Protein AF-A0A6N3ULX7-F1 (afdb_monomer_lite)

Foldseek 3Di:
DVLVVLLVLLVLLQVLLVVLLCLVPVPDPVPRDPVSNVVSLVSNLVSLLCCLVPPLVVLLPDCDSNVVSNLVSVLSCVVRVVVSPNCVSRPSVNVSSVVVCPDPVNVVPRDD

Sequence (112 aa):
WRRLTLASTADGIMDAAVLIRYERGLRPAQKQWQAWMTAQSDKVLRALASLEQNAMAELASHFDIAAISLACALAYLDLRLPDLDWRTPNPQLTAWYAEVGQRPSMLATRPV

Secondary structure (DSSP, 8-state):
-HHHHHHHHHHHHHHHHHHHHHHHHHS-GGG--HHHHHHHHHHHHHHHHHHHHHTHHHHHH--SHHHHHHHHHHHHHHHH-TTS--STT-HHHHHHHHHHTTSHHHHHT---

Structure (mmCIF, N/CA/C/O backbone):
data_AF-A0A6N3ULX7-F1
#
_entry.id   AF-A0A6N3ULX7-F1
#
loop_
_atom_site.group_PDB
_atom_site.id
_atom_site.type_symbol
_atom_site.label_atom_id
_atom_site.label_alt_id
_atom_site.label_comp_id
_atom_site.label_asym_id
_atom_site.label_entity_id
_atom_site.label_seq_id
_atom_site.pdbx_PDB_ins_code
_atom_site.Cartn_x
_atom_site.Cartn_y
_atom_site.Cartn_z
_atom_site.occupancy
_atom_site.B_iso_or_equiv
_atom_site.auth_seq_id
_atom_site.auth_comp_id
_atom_site.auth_asym_id
_atom_site.auth_atom_id
_atom_site.pdbx_PDB_model_num
ATOM 1 N N . TRP A 1 1 ? 19.153 -6.784 -1.889 1.00 85.31 1 TRP A N 1
ATOM 2 C CA . TRP A 1 1 ? 18.635 -6.002 -0.745 1.00 85.31 1 TRP A CA 1
ATOM 3 C C . TRP A 1 1 ? 17.569 -4.991 -1.145 1.00 85.31 1 TRP A C 1
ATOM 5 O O . TRP A 1 1 ? 16.470 -5.103 -0.629 1.00 85.31 1 TRP A O 1
ATOM 15 N N . ARG A 1 2 ? 17.819 -4.084 -2.103 1.00 93.31 2 ARG A N 1
ATOM 16 C CA . ARG A 1 2 ? 16.870 -3.017 -2.483 1.00 93.31 2 ARG A CA 1
ATOM 17 C C . ARG A 1 2 ? 15.430 -3.477 -2.775 1.00 93.31 2 ARG A C 1
ATOM 19 O O . ARG A 1 2 ? 14.502 -2.913 -2.211 1.00 93.31 2 ARG A O 1
ATOM 26 N N . ARG A 1 3 ? 15.237 -4.540 -3.568 1.00 95.06 3 ARG A N 1
ATOM 27 C CA . ARG A 1 3 ? 13.902 -5.125 -3.827 1.00 95.06 3 ARG A CA 1
ATOM 28 C C . ARG A 1 3 ? 13.170 -5.544 -2.551 1.00 95.06 3 ARG A C 1
ATOM 30 O O . ARG A 1 3 ? 11.996 -5.243 -2.394 1.00 95.06 3 ARG A O 1
ATOM 37 N N . LEU A 1 4 ? 13.876 -6.192 -1.627 1.00 96.50 4 LEU A N 1
ATOM 38 C CA . LEU A 1 4 ? 13.309 -6.618 -0.345 1.00 96.50 4 LEU A CA 1
ATOM 39 C C . LEU A 1 4 ? 12.989 -5.421 0.557 1.00 96.50 4 LEU A C 1
ATOM 41 O O . LEU A 1 4 ? 12.009 -5.464 1.286 1.00 96.50 4 LEU A O 1
ATOM 45 N N . THR A 1 5 ? 13.763 -4.335 0.474 1.00 96.81 5 THR A N 1
ATOM 46 C CA . THR A 1 5 ? 13.436 -3.079 1.164 1.00 96.81 5 THR A CA 1
ATOM 47 C C . THR A 1 5 ? 12.118 -2.496 0.656 1.00 96.81 5 THR A C 1
ATOM 49 O O . THR A 1 5 ? 11.273 -2.133 1.463 1.00 96.81 5 THR A O 1
ATOM 52 N N . LEU A 1 6 ? 11.912 -2.446 -0.664 1.00 97.44 6 LEU A N 1
ATOM 53 C CA . LEU A 1 6 ? 10.658 -1.957 -1.248 1.00 97.44 6 LEU A CA 1
ATOM 54 C C . LEU A 1 6 ? 9.467 -2.856 -0.889 1.00 97.44 6 LEU A C 1
ATOM 56 O O . LEU A 1 6 ? 8.409 -2.344 -0.530 1.00 97.44 6 LEU A O 1
ATOM 60 N N . ALA A 1 7 ? 9.656 -4.178 -0.929 1.00 97.81 7 ALA A N 1
ATOM 61 C CA . ALA A 1 7 ? 8.640 -5.132 -0.489 1.00 97.81 7 ALA A CA 1
ATOM 62 C C . ALA A 1 7 ? 8.282 -4.928 0.996 1.00 97.81 7 ALA A C 1
ATOM 64 O O . ALA A 1 7 ? 7.110 -4.821 1.331 1.00 97.81 7 ALA A O 1
ATOM 65 N N . SER A 1 8 ? 9.280 -4.749 1.867 1.00 98.06 8 SER A N 1
ATOM 66 C CA . SER A 1 8 ? 9.061 -4.471 3.292 1.00 98.06 8 SER A CA 1
ATOM 67 C C . SER A 1 8 ? 8.339 -3.139 3.537 1.00 98.06 8 SER A C 1
ATOM 69 O O . SER A 1 8 ? 7.520 -3.050 4.450 1.00 98.06 8 SER A O 1
ATOM 71 N N . THR A 1 9 ? 8.578 -2.111 2.714 1.00 98.25 9 THR A N 1
ATOM 72 C CA . THR A 1 9 ? 7.795 -0.864 2.764 1.00 98.25 9 THR A CA 1
ATOM 73 C C . THR A 1 9 ? 6.324 -1.112 2.421 1.00 98.25 9 THR A C 1
ATOM 75 O O . THR A 1 9 ? 5.446 -0.570 3.092 1.00 98.25 9 THR A O 1
ATOM 78 N N . ALA A 1 10 ? 6.042 -1.934 1.405 1.00 98.38 10 ALA A N 1
ATOM 79 C CA . ALA A 1 10 ? 4.676 -2.310 1.044 1.00 98.38 10 ALA A CA 1
ATOM 80 C C . ALA A 1 10 ? 3.980 -3.121 2.153 1.00 98.38 10 ALA A C 1
ATOM 82 O O . ALA A 1 10 ? 2.818 -2.852 2.458 1.00 98.38 10 ALA A O 1
ATOM 83 N N . ASP A 1 11 ? 4.697 -4.030 2.815 1.00 98.19 11 ASP A N 1
ATOM 84 C CA . ASP A 1 11 ? 4.174 -4.759 3.977 1.00 98.19 11 ASP A CA 1
ATOM 85 C C . ASP A 1 11 ? 3.839 -3.799 5.130 1.00 98.19 11 ASP A C 1
ATOM 87 O O . ASP A 1 11 ? 2.755 -3.865 5.701 1.00 98.19 11 ASP A O 1
ATOM 91 N N . GLY A 1 12 ? 4.702 -2.815 5.407 1.00 98.50 12 GLY A N 1
ATOM 92 C CA . GLY A 1 12 ? 4.427 -1.787 6.417 1.00 98.50 12 GLY A CA 1
ATOM 93 C C . GLY A 1 12 ? 3.197 -0.921 6.102 1.00 98.50 12 GLY A C 1
ATOM 94 O O . GLY A 1 12 ? 2.479 -0.509 7.017 1.00 98.50 12 GLY A O 1
ATOM 95 N N . ILE A 1 13 ? 2.918 -0.668 4.816 1.00 98.62 13 ILE A N 1
ATOM 96 C CA . ILE A 1 13 ? 1.671 -0.024 4.370 1.00 98.62 13 ILE A CA 1
ATOM 97 C C . ILE A 1 13 ? 0.469 -0.927 4.675 1.00 98.62 13 ILE A C 1
ATOM 99 O O . ILE A 1 13 ? -0.522 -0.452 5.237 1.00 98.62 13 ILE A O 1
ATOM 103 N N . MET A 1 14 ? 0.560 -2.217 4.340 1.00 98.06 14 MET A N 1
ATOM 104 C CA . MET A 1 14 ? -0.497 -3.200 4.590 1.00 98.06 14 MET A CA 1
ATOM 105 C C . MET A 1 14 ? -0.811 -3.326 6.085 1.00 98.06 14 MET A C 1
ATOM 107 O O . MET A 1 14 ? -1.977 -3.250 6.476 1.00 98.06 14 MET A O 1
ATOM 111 N N . ASP A 1 15 ? 0.214 -3.437 6.930 1.00 98.50 15 ASP A N 1
ATOM 112 C CA . ASP A 1 15 ? 0.065 -3.544 8.382 1.00 98.50 15 ASP A CA 1
ATOM 113 C C . ASP A 1 15 ? -0.662 -2.325 8.960 1.00 98.50 15 ASP A C 1
ATOM 115 O O . ASP A 1 15 ? -1.634 -2.464 9.709 1.00 98.50 15 ASP A O 1
ATOM 119 N N . ALA A 1 16 ? -0.251 -1.113 8.572 1.00 98.50 16 ALA A N 1
ATOM 120 C CA . ALA A 1 16 ? -0.915 0.116 9.002 1.00 98.50 16 ALA A CA 1
ATOM 121 C C . ALA A 1 16 ? -2.381 0.176 8.530 1.00 98.50 16 ALA A C 1
ATOM 123 O O . ALA A 1 16 ? -3.261 0.590 9.292 1.00 98.50 16 ALA A O 1
ATOM 124 N N . ALA A 1 17 ? -2.670 -0.288 7.312 1.00 98.00 17 ALA A N 1
ATOM 125 C CA . ALA A 1 17 ? -4.027 -0.333 6.778 1.00 98.00 17 ALA A CA 1
ATOM 126 C C . ALA A 1 17 ? -4.927 -1.337 7.522 1.00 98.00 17 ALA A C 1
ATOM 128 O O . ALA A 1 17 ? -6.070 -1.018 7.864 1.00 98.00 17 ALA A O 1
ATOM 129 N N . VAL A 1 18 ? -4.419 -2.538 7.821 1.00 97.62 18 VAL A N 1
ATOM 130 C CA . VAL A 1 18 ? -5.127 -3.562 8.612 1.00 97.62 18 VAL A CA 1
ATOM 131 C C . VAL A 1 18 ? -5.432 -3.045 10.016 1.00 97.62 18 VAL A C 1
ATOM 133 O O . VAL A 1 18 ? -6.550 -3.206 10.508 1.00 97.62 18 VAL A O 1
ATOM 136 N N . LEU A 1 19 ? -4.475 -2.355 10.632 1.00 97.75 19 LEU A N 1
ATOM 137 C CA . LEU A 1 19 ? -4.639 -1.718 11.933 1.00 97.75 19 LEU A CA 1
ATOM 138 C C . LEU A 1 19 ? -5.792 -0.696 11.942 1.00 97.75 19 LEU A C 1
ATOM 140 O O . LEU A 1 19 ? -6.641 -0.746 12.835 1.00 97.75 19 LEU A O 1
ATOM 144 N N . ILE A 1 20 ? -5.898 0.165 10.922 1.00 97.81 20 ILE A N 1
ATOM 145 C CA . ILE A 1 20 ? -7.044 1.085 10.773 1.00 97.81 20 ILE A CA 1
ATOM 146 C C . ILE A 1 20 ? -8.348 0.303 10.579 1.00 97.81 20 ILE A C 1
ATOM 148 O O . ILE A 1 20 ? -9.371 0.624 11.190 1.00 97.81 20 ILE A O 1
ATOM 152 N N . ARG A 1 21 ? -8.332 -0.744 9.745 1.00 96.31 21 ARG A N 1
ATOM 153 C CA . ARG A 1 21 ? -9.515 -1.566 9.464 1.00 96.31 21 ARG A CA 1
ATOM 154 C C . ARG A 1 21 ? -10.062 -2.237 10.724 1.00 96.31 21 ARG A C 1
ATOM 156 O O . ARG A 1 21 ? -11.283 -2.271 10.893 1.00 96.31 21 ARG A O 1
ATOM 163 N N . TYR A 1 22 ? -9.195 -2.757 11.590 1.00 96.38 22 TYR A N 1
ATOM 164 C CA . TYR A 1 22 ? -9.595 -3.354 12.865 1.00 96.38 22 TYR A CA 1
ATOM 165 C C . TYR A 1 22 ? -10.186 -2.328 13.820 1.00 96.38 22 TYR A C 1
ATOM 167 O O . TYR A 1 22 ? -1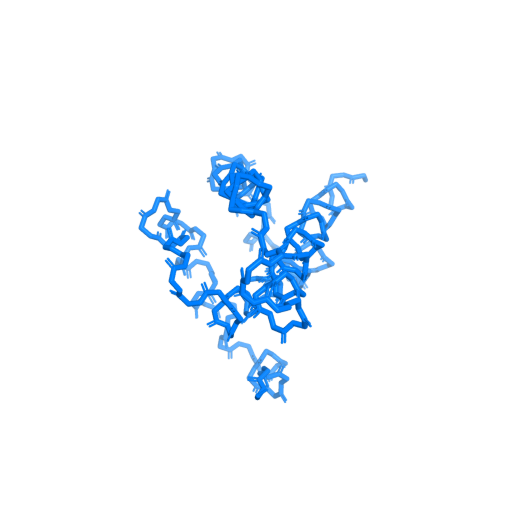1.229 -2.597 14.418 1.00 96.38 22 TYR A O 1
ATOM 175 N N . GLU A 1 23 ? -9.589 -1.141 13.906 1.00 96.50 23 GLU A N 1
ATOM 176 C CA . GLU A 1 23 ? -10.122 -0.072 14.745 1.00 96.50 23 GLU A CA 1
ATOM 177 C C . GLU A 1 23 ? -11.528 0.341 14.291 1.00 96.50 23 GLU A C 1
ATOM 179 O O . GLU A 1 23 ? -12.450 0.356 15.099 1.00 96.50 23 GLU A O 1
ATOM 184 N N . ARG A 1 24 ? -11.731 0.569 12.986 1.00 94.12 24 ARG A N 1
ATOM 185 C CA . ARG A 1 24 ? -13.042 0.956 12.432 1.00 94.12 24 ARG A CA 1
ATOM 186 C C . ARG A 1 24 ? -14.079 -0.169 12.477 1.00 94.12 24 ARG A C 1
ATOM 188 O O . ARG A 1 24 ? -15.271 0.095 12.593 1.00 94.12 24 ARG A O 1
ATOM 195 N N . GLY A 1 25 ? -13.638 -1.412 12.295 1.00 92.88 25 GLY A N 1
ATOM 196 C CA . GLY A 1 25 ? -14.511 -2.554 12.028 1.00 92.88 25 GLY A CA 1
ATOM 197 C C . GLY A 1 25 ? -14.891 -3.407 13.222 1.00 92.88 25 GLY A C 1
ATOM 198 O O . GLY A 1 25 ? -15.993 -3.942 13.253 1.00 92.88 25 GLY A O 1
ATOM 199 N N . LEU A 1 26 ? -13.955 -3.595 14.150 1.00 93.88 26 LEU A N 1
ATOM 200 C CA . LEU A 1 26 ? -14.104 -4.535 15.260 1.00 93.88 26 LEU A CA 1
ATOM 201 C C . LEU A 1 26 ? -14.319 -3.808 16.584 1.00 93.88 26 LEU A C 1
ATOM 203 O O . LEU A 1 26 ? -14.981 -4.333 17.479 1.00 93.88 26 LEU A O 1
ATOM 207 N N . ARG A 1 27 ? -13.752 -2.606 16.734 1.00 94.69 27 ARG A N 1
ATOM 208 C CA . ARG A 1 27 ? -13.842 -1.855 17.981 1.00 94.69 27 ARG A CA 1
ATOM 209 C C . ARG A 1 27 ? -15.136 -1.025 18.021 1.00 94.69 27 ARG A C 1
ATOM 211 O O . ARG A 1 27 ? -15.409 -0.300 17.063 1.00 94.69 27 ARG A O 1
ATOM 218 N N . PRO A 1 28 ? -15.914 -1.077 19.125 1.00 96.00 28 PRO A N 1
ATOM 219 C CA . PRO A 1 28 ? -17.077 -0.208 19.307 1.00 96.00 28 PRO A CA 1
ATOM 220 C C . PRO A 1 28 ? -16.699 1.262 19.128 1.00 96.00 28 PRO A C 1
ATOM 222 O O . PRO A 1 28 ? -15.640 1.665 19.610 1.00 96.00 28 PRO A O 1
ATOM 225 N N . ALA A 1 29 ? -17.561 2.055 18.489 1.00 94.38 29 ALA A N 1
ATOM 226 C CA . ALA A 1 29 ? -17.269 3.441 18.106 1.00 94.38 29 ALA A CA 1
ATOM 227 C C . ALA A 1 29 ? -16.728 4.290 19.271 1.00 94.38 29 ALA A C 1
ATOM 229 O O . ALA A 1 29 ? -15.727 4.983 19.130 1.00 94.38 29 ALA A O 1
ATOM 230 N N . GLN A 1 30 ? -17.310 4.149 20.463 1.00 96.06 30 GLN A N 1
ATOM 231 C CA . GLN A 1 30 ? -16.903 4.870 21.673 1.00 96.06 30 GLN A CA 1
ATOM 232 C C . GLN A 1 30 ? -15.519 4.479 22.220 1.00 96.06 30 GLN A C 1
ATOM 234 O O . GLN A 1 30 ? -14.997 5.144 23.109 1.00 96.06 30 GLN A O 1
ATOM 239 N N . LYS A 1 31 ? -14.939 3.377 21.736 1.00 95.75 31 LYS A N 1
ATOM 240 C CA . LYS A 1 31 ? -13.598 2.907 22.105 1.00 95.75 31 LYS A CA 1
ATOM 241 C C . LYS A 1 31 ? -12.567 3.166 21.005 1.00 95.75 31 LYS A C 1
ATOM 243 O O . LYS A 1 31 ? -11.398 2.856 21.213 1.00 95.75 31 LYS A O 1
ATOM 248 N N . GLN A 1 32 ? -12.979 3.685 19.849 1.00 96.75 32 GLN A N 1
ATOM 249 C CA . GLN A 1 32 ? -12.063 3.952 18.747 1.00 96.75 32 GLN A CA 1
ATOM 250 C C . GLN A 1 32 ? -11.147 5.126 19.084 1.00 96.75 32 GLN A C 1
ATOM 252 O O . GLN A 1 32 ? -11.596 6.188 19.516 1.00 96.75 32 GLN A O 1
ATOM 257 N N . TRP A 1 33 ? -9.850 4.944 18.862 1.00 97.44 33 TRP A N 1
ATOM 258 C CA . TRP A 1 33 ? -8.861 5.978 19.112 1.00 97.44 33 TRP A CA 1
ATOM 259 C C . TRP A 1 33 ? -8.496 6.708 17.822 1.00 97.44 33 TRP A C 1
ATOM 261 O O . TRP A 1 33 ? -7.607 6.305 17.068 1.00 97.44 33 TRP A O 1
ATOM 271 N N . GLN A 1 34 ? -9.166 7.838 17.596 1.00 96.56 34 GLN A N 1
ATOM 272 C CA . GLN A 1 34 ? -9.018 8.611 16.364 1.00 96.56 34 GLN A CA 1
ATOM 273 C C . GLN A 1 34 ? -7.570 9.044 16.088 1.00 96.56 34 GLN A C 1
ATOM 275 O O . GLN A 1 34 ? -7.086 8.859 14.976 1.00 96.56 34 GLN A O 1
ATOM 280 N N . ALA A 1 35 ? -6.854 9.564 17.091 1.00 97.69 35 ALA A N 1
ATOM 281 C CA . ALA A 1 35 ? -5.472 10.017 16.906 1.00 97.69 35 ALA A CA 1
ATOM 282 C C . ALA A 1 35 ? -4.527 8.875 16.492 1.00 97.69 35 ALA A C 1
ATOM 284 O O . ALA A 1 35 ? -3.615 9.084 15.694 1.00 97.69 35 ALA A O 1
ATOM 285 N N . TRP A 1 36 ? -4.766 7.654 16.978 1.00 97.88 36 TRP A N 1
ATOM 286 C CA . TRP A 1 36 ? -3.992 6.489 16.561 1.00 97.88 36 TRP A CA 1
ATOM 287 C C . TRP A 1 36 ? -4.297 6.100 15.110 1.00 97.88 36 TRP A C 1
ATOM 289 O O . TRP A 1 36 ? -3.365 5.851 14.349 1.00 97.88 36 TRP A O 1
ATOM 299 N N . MET A 1 37 ? -5.568 6.123 14.685 1.00 97.31 37 MET A N 1
ATOM 300 C CA . MET A 1 37 ? -5.927 5.887 13.277 1.00 97.31 37 MET A CA 1
ATOM 301 C C . MET A 1 37 ? -5.318 6.933 12.342 1.00 97.31 37 MET A C 1
ATOM 303 O O . MET A 1 37 ? -4.817 6.574 11.276 1.00 97.31 37 MET A O 1
ATOM 307 N N . THR A 1 38 ? -5.315 8.207 12.745 1.00 97.56 38 THR A N 1
ATOM 308 C CA . THR A 1 38 ? -4.624 9.274 12.010 1.00 97.56 38 THR A CA 1
ATOM 309 C C . THR A 1 38 ? -3.133 8.964 11.895 1.00 97.56 38 THR A C 1
ATOM 311 O O . THR A 1 38 ? -2.604 8.948 10.790 1.00 97.56 38 THR A O 1
ATOM 314 N N . ALA A 1 39 ? -2.469 8.578 12.989 1.00 98.19 39 ALA A N 1
ATOM 315 C CA . ALA A 1 39 ? -1.051 8.228 12.955 1.00 98.19 39 ALA A CA 1
ATOM 316 C C . ALA A 1 39 ? -0.737 7.021 12.046 1.00 98.19 39 ALA A C 1
ATOM 318 O O . ALA A 1 39 ? 0.313 7.003 11.404 1.00 98.19 39 ALA A O 1
ATOM 319 N N . GLN A 1 40 ? -1.617 6.012 11.970 1.00 98.50 40 GLN A N 1
ATOM 320 C CA . GLN A 1 40 ? -1.459 4.912 11.006 1.00 98.50 40 GLN A CA 1
ATOM 321 C C . GLN A 1 40 ? -1.677 5.388 9.565 1.00 98.50 40 GLN A C 1
ATOM 323 O O . GLN A 1 40 ? -0.918 5.004 8.677 1.00 98.50 40 GLN A O 1
ATOM 328 N N . SER A 1 41 ? -2.656 6.267 9.341 1.00 98.06 41 SER A N 1
ATOM 329 C CA . SER A 1 41 ? -2.925 6.848 8.019 1.00 98.06 41 SER A C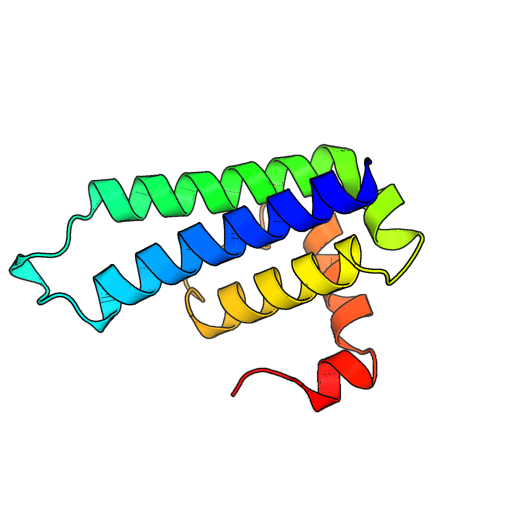A 1
ATOM 330 C C . SER A 1 41 ? -1.718 7.657 7.535 1.00 98.06 41 SER A C 1
ATOM 332 O O . SER A 1 41 ? -1.265 7.479 6.409 1.00 98.06 41 SER A O 1
ATOM 334 N N . ASP A 1 42 ? -1.101 8.444 8.418 1.00 98.19 42 ASP A N 1
ATOM 335 C CA . ASP A 1 42 ? 0.110 9.211 8.113 1.00 98.19 42 ASP A CA 1
ATOM 336 C C . ASP A 1 42 ? 1.303 8.317 7.754 1.00 98.19 42 ASP A C 1
ATOM 338 O O . ASP A 1 42 ? 2.132 8.694 6.926 1.00 98.19 42 ASP 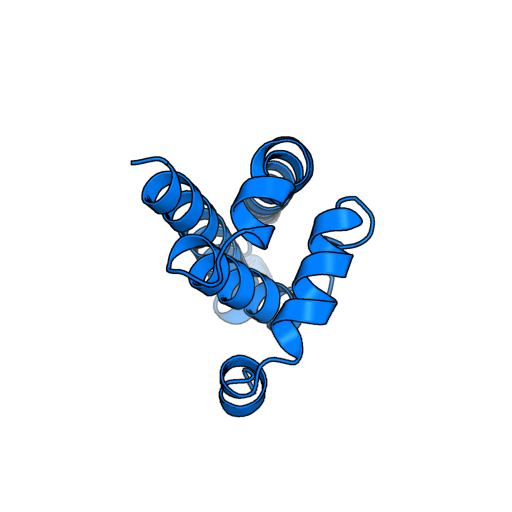A O 1
ATOM 342 N N . LYS A 1 43 ? 1.430 7.127 8.361 1.00 98.50 43 LYS A N 1
ATOM 343 C CA . LYS A 1 43 ? 2.474 6.163 7.969 1.00 98.50 43 LYS A CA 1
ATOM 344 C C . LYS A 1 43 ? 2.266 5.680 6.541 1.00 98.50 43 LYS A C 1
ATOM 346 O O . LYS A 1 43 ? 3.231 5.681 5.783 1.00 98.50 43 LYS A O 1
ATOM 351 N N . VAL A 1 44 ? 1.031 5.318 6.185 1.00 98.56 44 VAL A N 1
ATOM 352 C CA . VAL A 1 44 ? 0.679 4.917 4.816 1.00 98.56 44 VAL A CA 1
ATOM 353 C C . VAL A 1 44 ? 1.019 6.044 3.847 1.00 98.56 44 VAL A C 1
ATOM 355 O O . VAL A 1 44 ? 1.799 5.839 2.921 1.00 98.56 44 VAL A O 1
ATOM 358 N N . LEU A 1 45 ? 0.520 7.255 4.101 1.00 98.25 45 LEU A N 1
ATOM 359 C CA . LEU A 1 45 ? 0.722 8.399 3.210 1.00 98.25 45 LEU A CA 1
ATOM 360 C C . LEU A 1 45 ? 2.205 8.763 3.047 1.00 98.25 45 LEU A C 1
ATOM 362 O O . LEU A 1 45 ? 2.656 8.982 1.924 1.00 98.25 45 LEU A O 1
ATOM 366 N N . ARG A 1 46 ? 2.996 8.767 4.130 1.00 98.31 46 ARG A N 1
ATOM 367 C CA . ARG A 1 46 ? 4.446 9.028 4.048 1.00 98.31 46 ARG A CA 1
ATOM 368 C C . ARG A 1 46 ? 5.201 7.936 3.295 1.00 98.31 46 ARG A C 1
ATOM 370 O O . ARG A 1 46 ? 6.128 8.252 2.553 1.00 98.31 46 ARG A O 1
ATOM 377 N N . ALA A 1 47 ? 4.832 6.669 3.482 1.00 98.44 47 ALA A N 1
ATOM 37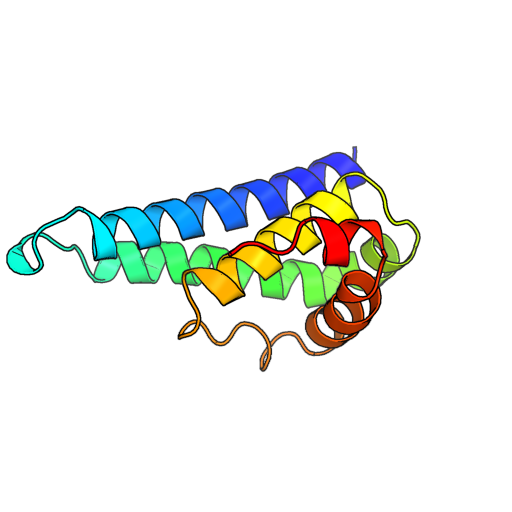8 C CA . ALA A 1 47 ? 5.457 5.563 2.764 1.00 98.44 47 ALA A CA 1
ATOM 379 C C . ALA A 1 47 ? 5.177 5.658 1.256 1.00 98.44 47 ALA A C 1
ATOM 381 O O . ALA A 1 47 ? 6.104 5.543 0.457 1.00 98.44 47 ALA A O 1
ATOM 382 N N . LEU A 1 48 ? 3.932 5.955 0.874 1.00 98.62 48 LEU A N 1
ATOM 383 C CA . LEU A 1 48 ? 3.549 6.155 -0.525 1.00 98.62 48 LEU A CA 1
ATOM 384 C C . LEU A 1 48 ? 4.267 7.355 -1.149 1.00 98.62 48 LEU A C 1
ATOM 386 O O . LEU A 1 48 ? 4.868 7.203 -2.209 1.00 98.62 48 LEU A O 1
ATOM 390 N N . ALA A 1 49 ? 4.326 8.490 -0.446 1.00 98.38 49 ALA A N 1
ATOM 391 C CA . ALA A 1 49 ? 5.070 9.664 -0.903 1.00 98.38 49 ALA A CA 1
ATOM 392 C C . ALA A 1 49 ? 6.568 9.367 -1.100 1.00 98.38 49 ALA A C 1
ATOM 394 O O . ALA A 1 49 ? 7.187 9.843 -2.050 1.00 98.38 49 ALA A O 1
ATOM 395 N N . SER A 1 50 ? 7.165 8.549 -0.228 1.00 98.06 50 SER A N 1
ATOM 396 C CA . SER A 1 50 ? 8.559 8.124 -0.383 1.00 98.06 50 SER A CA 1
ATOM 397 C C . SER A 1 50 ? 8.765 7.245 -1.623 1.00 98.06 50 SER A C 1
ATOM 399 O O . SER A 1 50 ? 9.763 7.424 -2.326 1.00 98.06 50 SER A O 1
ATOM 401 N N . LEU A 1 51 ? 7.831 6.333 -1.918 1.00 98.12 51 LEU A N 1
ATOM 402 C CA . LEU A 1 51 ? 7.876 5.475 -3.109 1.00 98.12 51 LEU A CA 1
ATOM 403 C C . LEU A 1 51 ? 7.700 6.284 -4.401 1.00 98.12 51 LEU A C 1
ATOM 405 O O . LEU A 1 51 ? 8.502 6.121 -5.323 1.00 98.12 51 LEU A O 1
ATOM 409 N N . GLU A 1 52 ? 6.721 7.191 -4.429 1.00 98.19 52 GLU A N 1
ATOM 410 C CA . GLU A 1 52 ? 6.470 8.137 -5.526 1.00 98.19 52 GLU A CA 1
ATOM 411 C C . GLU A 1 52 ? 7.730 8.940 -5.879 1.00 98.19 52 GLU A C 1
ATOM 413 O O . GLU A 1 52 ? 8.076 9.096 -7.048 1.00 98.19 52 GLU A O 1
ATOM 418 N N . GLN A 1 53 ? 8.453 9.422 -4.865 1.00 97.81 53 GLN A N 1
ATOM 419 C CA . GLN A 1 53 ? 9.640 10.254 -5.067 1.00 97.81 53 GLN A CA 1
ATOM 420 C C . GLN A 1 53 ? 10.888 9.454 -5.458 1.00 97.81 53 GLN A C 1
ATOM 422 O O . GLN A 1 53 ? 11.713 9.951 -6.220 1.00 97.81 53 GLN A O 1
ATOM 427 N N . ASN A 1 54 ? 11.065 8.241 -4.919 1.00 96.75 54 ASN A N 1
ATOM 428 C CA . ASN A 1 54 ? 12.385 7.594 -4.903 1.00 96.75 54 ASN A CA 1
ATOM 429 C C . ASN A 1 54 ? 12.438 6.192 -5.521 1.00 96.75 54 ASN A C 1
ATOM 431 O O . ASN A 1 54 ? 13.529 5.633 -5.619 1.00 96.75 54 ASN A O 1
ATOM 435 N N . ALA A 1 55 ? 11.303 5.579 -5.870 1.00 95.75 55 ALA A N 1
ATOM 436 C CA . ALA A 1 55 ? 11.264 4.162 -6.242 1.00 95.75 55 ALA A CA 1
ATOM 437 C C . ALA A 1 55 ? 10.532 3.861 -7.557 1.00 95.75 55 ALA A C 1
ATOM 439 O O . ALA A 1 55 ? 10.551 2.711 -7.993 1.00 95.75 55 ALA A O 1
ATOM 440 N N . MET A 1 56 ? 9.927 4.853 -8.219 1.00 96.25 56 MET A N 1
ATOM 441 C CA . MET A 1 56 ? 9.082 4.616 -9.398 1.00 96.25 56 MET A CA 1
ATOM 442 C C . MET A 1 56 ? 9.804 3.911 -10.551 1.00 96.25 56 MET A C 1
ATOM 444 O O . MET A 1 56 ? 9.290 2.927 -11.076 1.00 96.25 56 MET A O 1
ATOM 448 N N . ALA A 1 57 ? 11.022 4.338 -10.901 1.00 94.31 57 ALA A N 1
ATOM 449 C CA . ALA A 1 57 ? 11.806 3.684 -11.954 1.00 94.31 57 ALA A CA 1
ATOM 450 C C . ALA A 1 57 ? 12.136 2.219 -11.609 1.00 94.31 57 ALA A C 1
ATOM 452 O O . ALA A 1 57 ? 12.081 1.330 -12.459 1.00 94.31 57 ALA A O 1
ATOM 453 N N . GLU A 1 58 ? 12.440 1.944 -10.340 1.00 92.62 58 GLU A N 1
ATOM 454 C CA . GLU A 1 58 ? 12.731 0.590 -9.873 1.00 92.62 58 GLU A CA 1
ATOM 455 C C . GLU A 1 58 ? 11.474 -0.289 -9.903 1.00 92.62 58 GLU A C 1
ATOM 457 O O . GLU A 1 58 ? 11.527 -1.412 -10.411 1.00 92.62 58 GLU A O 1
ATOM 462 N N . LEU A 1 59 ? 10.341 0.223 -9.418 1.00 94.44 59 LEU A N 1
ATOM 463 C CA . LEU A 1 59 ? 9.043 -0.461 -9.420 1.00 94.44 59 LEU A CA 1
ATOM 464 C C . LEU A 1 59 ? 8.534 -0.746 -10.838 1.00 94.44 59 LEU A C 1
ATOM 466 O O . LEU A 1 59 ? 7.957 -1.804 -11.078 1.00 94.44 59 LEU A O 1
ATOM 470 N N . ALA A 1 60 ? 8.781 0.162 -11.783 1.00 94.00 60 ALA A N 1
ATOM 471 C CA . ALA A 1 60 ? 8.407 -0.014 -13.183 1.00 94.00 60 ALA A CA 1
ATOM 472 C C . ALA A 1 60 ? 9.312 -1.012 -13.927 1.00 94.00 60 ALA A C 1
ATOM 474 O O . ALA A 1 60 ? 8.880 -1.627 -14.895 1.00 94.00 60 ALA A O 1
ATOM 475 N N . SER A 1 61 ? 10.560 -1.204 -13.481 1.00 93.56 61 SER A N 1
ATOM 476 C CA . SER A 1 61 ? 11.529 -2.016 -14.229 1.00 93.56 61 SER A CA 1
ATOM 477 C C . SER A 1 61 ? 11.172 -3.504 -14.324 1.00 93.56 61 SER A C 1
ATOM 479 O O . SER A 1 61 ? 11.463 -4.130 -15.338 1.00 93.56 61 SER A O 1
ATOM 481 N N . HIS A 1 62 ? 10.597 -4.092 -13.269 1.00 94.12 62 HIS A N 1
ATOM 482 C CA . HIS A 1 62 ? 10.261 -5.517 -13.222 1.00 94.12 62 HIS A CA 1
ATOM 483 C C . HIS A 1 62 ? 9.045 -5.755 -12.331 1.00 94.12 62 HIS A C 1
ATOM 485 O O . HIS A 1 62 ? 8.956 -5.213 -11.230 1.00 94.12 62 HIS A O 1
ATOM 491 N N . PHE A 1 63 ? 8.157 -6.649 -12.768 1.00 96.88 63 PHE A N 1
ATOM 492 C CA . PHE A 1 63 ? 7.037 -7.117 -11.958 1.00 96.88 63 PHE A CA 1
ATOM 493 C C . PHE A 1 63 ? 7.465 -8.288 -11.059 1.00 96.88 63 PHE A C 1
ATOM 495 O O . PHE A 1 63 ? 7.145 -9.446 -11.328 1.00 96.88 63 PHE A O 1
ATOM 502 N N . ASP A 1 64 ? 8.253 -7.980 -10.030 1.00 96.56 64 ASP A N 1
ATOM 503 C CA . ASP A 1 64 ? 8.777 -8.940 -9.055 1.00 96.56 64 ASP A CA 1
ATOM 504 C C . ASP A 1 64 ? 8.174 -8.740 -7.655 1.00 96.56 64 ASP A C 1
ATOM 506 O O . ASP A 1 64 ? 7.155 -8.071 -7.503 1.00 96.56 64 ASP A O 1
ATOM 510 N N . ILE A 1 65 ? 8.792 -9.322 -6.622 1.00 97.44 65 ILE A N 1
ATOM 511 C CA . ILE A 1 65 ? 8.310 -9.255 -5.235 1.00 97.44 65 ILE A CA 1
ATOM 512 C C . ILE A 1 65 ? 8.013 -7.826 -4.758 1.00 97.44 65 ILE A C 1
ATOM 514 O O . ILE A 1 65 ? 7.015 -7.619 -4.080 1.00 97.44 65 ILE A O 1
ATOM 518 N N . ALA A 1 66 ? 8.810 -6.825 -5.149 1.00 97.56 66 ALA A N 1
ATOM 519 C CA . ALA A 1 66 ? 8.562 -5.443 -4.743 1.00 97.56 66 ALA A CA 1
ATOM 520 C C . ALA A 1 66 ? 7.285 -4.889 -5.393 1.00 97.56 66 ALA A C 1
ATOM 522 O O . ALA A 1 66 ? 6.439 -4.300 -4.719 1.00 97.56 66 ALA A O 1
ATOM 523 N N . ALA A 1 67 ? 7.144 -5.102 -6.702 1.00 97.88 67 ALA A N 1
ATOM 524 C CA . ALA A 1 67 ? 5.998 -4.640 -7.475 1.00 97.88 67 ALA A CA 1
ATOM 525 C C . ALA A 1 67 ? 4.706 -5.370 -7.077 1.00 97.88 67 ALA A C 1
ATOM 527 O O . ALA A 1 67 ? 3.668 -4.732 -6.925 1.00 97.88 67 ALA A O 1
ATOM 528 N N . ILE A 1 68 ? 4.775 -6.688 -6.869 1.00 98.00 68 ILE A N 1
ATOM 529 C CA . ILE A 1 68 ? 3.639 -7.512 -6.441 1.00 98.00 68 ILE A CA 1
ATOM 530 C C . ILE A 1 68 ? 3.157 -7.063 -5.060 1.00 98.00 68 ILE A C 1
ATOM 532 O O . ILE A 1 68 ? 1.976 -6.750 -4.916 1.00 98.00 68 ILE A O 1
ATOM 536 N N . SER A 1 69 ? 4.055 -6.962 -4.070 1.00 98.25 69 SER A N 1
ATOM 537 C CA . SER A 1 69 ? 3.684 -6.531 -2.716 1.00 98.25 69 SER A CA 1
ATOM 538 C C . SER A 1 69 ? 3.027 -5.152 -2.723 1.00 98.25 69 SER A C 1
ATOM 540 O O . SER A 1 69 ? 1.972 -4.969 -2.115 1.00 98.25 69 SER A O 1
ATOM 542 N N . LEU A 1 70 ? 3.595 -4.188 -3.456 1.00 98.38 70 LEU A N 1
ATOM 543 C CA . LEU A 1 70 ? 3.026 -2.844 -3.531 1.00 98.38 70 LEU A CA 1
ATOM 544 C C . LEU A 1 70 ? 1.675 -2.823 -4.252 1.00 98.38 70 LEU A C 1
ATOM 546 O O . LEU A 1 70 ? 0.743 -2.188 -3.768 1.00 98.38 70 LEU A O 1
ATOM 550 N N . ALA A 1 71 ? 1.529 -3.543 -5.366 1.00 98.12 71 ALA A N 1
ATOM 551 C CA . ALA A 1 71 ? 0.260 -3.611 -6.084 1.00 98.12 71 ALA A CA 1
ATOM 552 C C . ALA A 1 71 ? -0.853 -4.226 -5.217 1.00 98.12 71 ALA A C 1
ATOM 554 O O . ALA A 1 71 ? -1.976 -3.723 -5.208 1.00 98.12 71 ALA A O 1
ATOM 555 N N . CYS A 1 72 ? -0.541 -5.265 -4.436 1.00 98.12 72 CYS A N 1
ATOM 556 C CA . CYS A 1 72 ? -1.473 -5.839 -3.467 1.00 98.12 72 CYS A CA 1
ATOM 557 C C . CYS A 1 72 ? -1.817 -4.857 -2.335 1.00 98.12 72 CYS A C 1
ATOM 559 O O . CYS A 1 72 ? -2.985 -4.752 -1.962 1.00 98.12 72 CYS A O 1
ATOM 561 N N . ALA A 1 73 ? -0.836 -4.113 -1.813 1.00 98.25 73 ALA A N 1
ATOM 562 C CA . ALA A 1 73 ? -1.070 -3.086 -0.799 1.00 98.25 73 ALA A CA 1
ATOM 563 C C . ALA A 1 73 ? -2.014 -1.986 -1.307 1.00 98.25 73 ALA A C 1
ATOM 565 O O . ALA A 1 73 ? -2.995 -1.674 -0.636 1.00 98.25 73 ALA A O 1
ATOM 566 N N . LEU A 1 74 ? -1.786 -1.461 -2.514 1.00 97.88 74 LEU A N 1
ATOM 567 C CA . LEU A 1 74 ? -2.649 -0.443 -3.124 1.00 97.88 74 LEU A CA 1
ATOM 568 C C . LEU A 1 74 ? -4.070 -0.963 -3.381 1.00 97.88 74 LEU A C 1
ATOM 570 O O . LEU A 1 74 ? -5.039 -0.281 -3.050 1.00 97.88 74 LEU A O 1
ATOM 574 N N . ALA A 1 75 ? -4.211 -2.197 -3.879 1.00 97.31 75 ALA A N 1
ATOM 575 C CA . ALA A 1 75 ? -5.518 -2.836 -4.049 1.00 97.31 75 ALA A CA 1
ATOM 576 C C . ALA A 1 75 ? -6.287 -2.960 -2.724 1.00 97.31 75 ALA A C 1
ATOM 578 O O . ALA A 1 75 ? -7.505 -2.787 -2.679 1.00 97.31 75 ALA A O 1
ATOM 579 N N . TYR A 1 76 ? -5.581 -3.246 -1.629 1.00 97.62 76 TYR A N 1
ATOM 580 C CA . TYR A 1 76 ? -6.193 -3.335 -0.309 1.00 97.62 76 TYR A CA 1
ATOM 581 C C . TYR A 1 76 ? -6.596 -1.967 0.251 1.00 97.62 76 TYR A C 1
ATOM 583 O O . TYR A 1 76 ? -7.658 -1.860 0.871 1.00 97.62 76 TYR A O 1
ATOM 591 N N . LEU A 1 77 ? -5.796 -0.919 0.011 1.00 97.75 77 LEU A N 1
ATOM 592 C CA . LEU A 1 77 ? -6.174 0.456 0.348 1.00 97.75 77 LEU A CA 1
ATOM 593 C C . LEU A 1 77 ? -7.473 0.849 -0.361 1.00 97.75 77 LEU A C 1
ATOM 595 O O . LEU A 1 77 ? -8.391 1.318 0.303 1.00 97.75 77 LEU A O 1
ATOM 599 N N . ASP A 1 78 ? -7.594 0.564 -1.659 1.00 96.44 78 ASP A N 1
ATOM 600 C CA . ASP A 1 78 ? -8.822 0.836 -2.418 1.00 96.44 78 ASP A CA 1
ATOM 601 C C . ASP A 1 78 ? -10.043 0.103 -1.849 1.00 96.44 78 ASP A C 1
ATOM 603 O O . ASP A 1 78 ? -11.129 0.672 -1.758 1.00 96.44 78 ASP A O 1
ATOM 607 N N . LEU A 1 79 ? -9.869 -1.157 -1.439 1.00 95.69 79 LEU A N 1
ATOM 608 C CA . LEU A 1 79 ? -10.955 -1.974 -0.898 1.00 95.69 79 LEU A CA 1
ATOM 609 C C . LEU A 1 79 ? -11.396 -1.527 0.502 1.00 95.69 79 LEU A C 1
ATOM 611 O O . LEU A 1 79 ? -12.585 -1.542 0.823 1.00 95.69 79 LEU A O 1
ATOM 615 N N . ARG A 1 80 ? -10.440 -1.253 1.396 1.00 95.81 80 ARG A N 1
ATOM 616 C CA . ARG A 1 80 ? -10.710 -1.119 2.839 1.00 95.81 80 ARG A CA 1
ATOM 617 C C . ARG A 1 80 ? -10.616 0.299 3.365 1.00 95.81 80 ARG A C 1
ATOM 619 O O . ARG A 1 80 ? -11.185 0.560 4.424 1.00 95.81 80 ARG A O 1
ATOM 626 N N . LEU A 1 81 ? -9.922 1.181 2.659 1.00 95.94 81 LEU A N 1
ATOM 627 C CA . LEU A 1 81 ? -9.715 2.578 3.021 1.00 95.94 81 LEU A CA 1
ATOM 628 C C . LEU A 1 81 ? -9.996 3.497 1.815 1.00 95.94 81 LEU A C 1
ATOM 630 O O . LEU A 1 81 ? -9.136 4.308 1.477 1.00 95.94 81 LEU A O 1
ATOM 634 N N . PRO A 1 82 ? -11.184 3.418 1.181 1.00 95.06 82 PRO A N 1
ATOM 635 C CA . PRO A 1 82 ? -11.491 4.220 -0.008 1.00 95.06 82 PRO A CA 1
ATOM 636 C C . PRO A 1 82 ? -11.464 5.733 0.264 1.00 95.06 82 PRO A C 1
ATOM 638 O O . PRO A 1 82 ? -11.219 6.513 -0.649 1.00 95.06 82 PRO A O 1
ATOM 641 N N . ASP A 1 83 ? -11.669 6.148 1.519 1.00 94.31 83 ASP A N 1
ATOM 642 C CA . ASP A 1 83 ? -11.604 7.556 1.935 1.00 94.31 83 ASP A CA 1
ATOM 643 C C . ASP A 1 83 ? -10.162 8.089 2.041 1.00 94.31 83 ASP A C 1
ATOM 645 O O . ASP A 1 83 ? -9.954 9.291 2.209 1.00 94.31 83 ASP A O 1
ATOM 649 N N . LEU A 1 84 ? -9.155 7.206 2.018 1.00 95.88 84 LEU A N 1
ATOM 650 C CA . LEU A 1 84 ? -7.752 7.601 2.049 1.00 95.88 84 LEU A CA 1
ATOM 651 C C . LEU A 1 84 ? -7.316 7.966 0.628 1.00 95.88 84 LEU A C 1
ATOM 653 O O . LEU A 1 84 ? -6.969 7.091 -0.167 1.00 95.88 84 LEU A O 1
ATOM 657 N N . ASP A 1 85 ? -7.308 9.263 0.322 1.00 95.25 85 ASP A N 1
ATOM 658 C CA . ASP A 1 85 ? -6.884 9.770 -0.984 1.00 95.25 85 ASP A CA 1
ATOM 659 C C . ASP A 1 85 ? -5.367 9.640 -1.184 1.00 95.25 85 ASP A C 1
ATOM 661 O O . ASP A 1 85 ? -4.584 10.577 -1.016 1.00 95.25 85 ASP A O 1
ATOM 665 N N . TRP A 1 86 ? -4.941 8.432 -1.538 1.00 97.44 86 TRP A N 1
ATOM 666 C CA . TRP A 1 86 ? -3.550 8.146 -1.837 1.00 97.44 86 TRP A CA 1
ATOM 667 C C . TRP A 1 86 ? -3.163 8.495 -3.276 1.00 97.44 86 TRP A C 1
ATOM 669 O O . TRP A 1 86 ? -1.974 8.599 -3.566 1.00 97.44 86 TRP A O 1
ATOM 679 N N . ARG A 1 87 ? -4.126 8.685 -4.184 1.00 97.94 87 ARG A N 1
ATOM 680 C CA . ARG A 1 87 ? -3.844 8.887 -5.613 1.00 97.94 87 ARG A CA 1
ATOM 681 C C 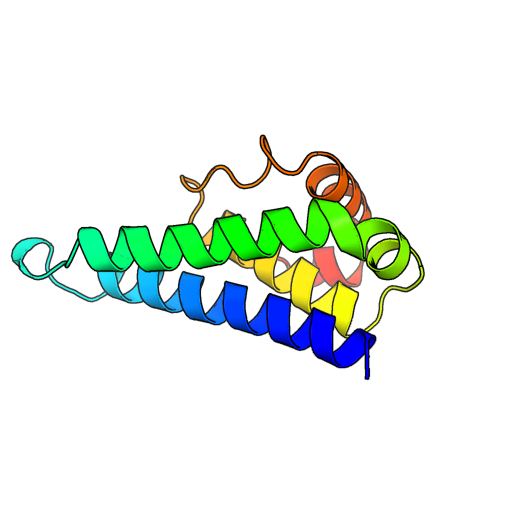. ARG A 1 87 ? -3.436 10.315 -5.931 1.00 97.94 87 ARG A C 1
ATOM 683 O O . ARG A 1 87 ? -2.430 10.513 -6.607 1.00 97.94 87 ARG A O 1
ATOM 690 N N . THR A 1 88 ? -4.177 11.302 -5.423 1.00 97.25 88 THR A N 1
ATOM 691 C CA . THR A 1 88 ? -3.918 12.724 -5.699 1.00 97.25 88 THR A CA 1
ATOM 692 C C . THR A 1 88 ? -2.468 13.145 -5.412 1.00 97.25 88 THR A C 1
ATOM 694 O O . THR A 1 88 ? -1.862 13.775 -6.279 1.00 97.25 88 THR A O 1
ATOM 697 N N . PRO A 1 89 ? -1.857 12.787 -4.261 1.00 97.44 89 PRO A N 1
ATOM 698 C CA . PRO A 1 89 ? -0.466 13.148 -3.987 1.00 97.44 89 PRO A CA 1
ATOM 699 C C . PRO A 1 89 ? 0.577 12.257 -4.684 1.00 97.44 89 PRO A C 1
ATOM 701 O O . PRO A 1 89 ? 1.757 12.596 -4.636 1.00 97.44 89 PRO A O 1
ATOM 704 N N . ASN A 1 90 ? 0.185 11.139 -5.314 1.00 98.25 90 ASN A N 1
ATOM 705 C CA . ASN A 1 90 ? 1.108 10.155 -5.898 1.00 98.25 90 ASN A CA 1
ATOM 706 C C . ASN A 1 90 ? 0.746 9.831 -7.368 1.00 98.25 90 ASN A C 1
ATOM 708 O O . ASN A 1 90 ? 0.256 8.732 -7.670 1.00 98.25 90 ASN A O 1
ATOM 712 N N . PRO A 1 91 ? 0.919 10.785 -8.304 1.00 98.25 91 PRO A N 1
ATOM 713 C CA . PRO A 1 91 ? 0.468 10.630 -9.687 1.00 98.25 91 PRO A CA 1
ATOM 714 C C . PRO A 1 91 ? 1.217 9.544 -10.471 1.00 98.25 91 PRO A C 1
ATOM 716 O O . PRO A 1 91 ? 0.582 8.815 -11.238 1.00 98.25 91 PRO A O 1
ATOM 719 N N . GLN A 1 92 ? 2.534 9.382 -10.290 1.00 98.31 92 GLN A N 1
ATOM 720 C CA . GLN A 1 92 ? 3.284 8.337 -10.998 1.00 98.31 92 GLN A CA 1
ATOM 721 C C . GLN A 1 92 ? 2.900 6.953 -10.485 1.00 98.31 92 GLN A C 1
ATOM 723 O O . GLN A 1 92 ? 2.707 6.031 -11.278 1.00 98.31 92 GLN A O 1
ATOM 728 N N . LEU A 1 93 ? 2.738 6.808 -9.170 1.00 98.06 93 LEU A N 1
ATOM 729 C CA . LEU A 1 93 ? 2.300 5.570 -8.546 1.00 98.06 93 LEU A CA 1
ATOM 730 C C . LEU A 1 93 ? 0.885 5.197 -8.987 1.00 98.06 93 LEU A C 1
ATOM 732 O O . LEU A 1 93 ? 0.611 4.030 -9.260 1.00 98.06 93 LEU A O 1
ATOM 736 N N . THR A 1 94 ? 0.005 6.190 -9.118 1.00 98.25 94 THR A N 1
ATOM 737 C CA . THR A 1 94 ? -1.349 6.002 -9.650 1.00 98.25 94 THR A CA 1
ATOM 738 C C . THR A 1 94 ? -1.314 5.478 -11.085 1.00 98.25 94 THR A C 1
ATOM 740 O O . THR A 1 94 ? -1.994 4.498 -11.391 1.00 98.25 94 THR A O 1
ATOM 743 N N . ALA A 1 95 ? -0.502 6.089 -11.954 1.00 98.25 95 ALA A N 1
ATOM 744 C CA . ALA A 1 95 ? -0.353 5.655 -13.342 1.00 98.25 95 ALA A CA 1
ATOM 745 C C . ALA A 1 95 ? 0.236 4.237 -13.439 1.00 98.25 95 ALA A C 1
ATOM 747 O O . ALA A 1 95 ? -0.313 3.381 -14.132 1.00 98.25 95 ALA A O 1
ATOM 748 N N . TRP A 1 96 ? 1.297 3.964 -12.679 1.00 98.38 96 TRP A N 1
ATOM 749 C CA . TRP A 1 96 ? 1.921 2.644 -12.602 1.00 98.38 96 TRP A CA 1
ATOM 750 C C . TRP A 1 96 ? 0.936 1.571 -12.128 1.00 98.38 96 TRP A C 1
ATOM 752 O O . TRP A 1 96 ? 0.846 0.499 -12.726 1.00 98.38 96 TRP A O 1
ATOM 762 N N . TYR A 1 97 ? 0.150 1.854 -11.086 1.00 98.12 97 TYR A N 1
ATOM 763 C CA . TYR A 1 97 ? -0.834 0.903 -10.576 1.00 98.12 97 TYR A CA 1
ATOM 764 C C . TYR A 1 97 ? -1.977 0.667 -11.571 1.00 98.12 97 TYR A C 1
ATOM 766 O O . TYR A 1 97 ? -2.449 -0.463 -11.698 1.00 98.12 97 TYR A O 1
ATOM 774 N N . ALA A 1 98 ? -2.393 1.693 -12.321 1.00 97.75 98 ALA A N 1
ATOM 775 C CA . ALA A 1 98 ? -3.394 1.543 -13.375 1.00 97.75 98 ALA A CA 1
ATOM 776 C C . ALA A 1 98 ? -2.934 0.582 -14.484 1.00 97.75 98 ALA A C 1
ATOM 778 O O . ALA A 1 98 ? -3.747 -0.206 -14.969 1.00 97.75 98 ALA A O 1
ATOM 779 N N . GLU A 1 99 ? -1.647 0.605 -14.841 1.00 97.44 99 GLU A N 1
ATOM 780 C CA . GLU A 1 99 ? -1.037 -0.326 -15.797 1.00 97.44 99 GLU A CA 1
ATOM 781 C C . GLU A 1 99 ? -0.896 -1.735 -15.203 1.00 97.44 99 GLU A C 1
ATOM 783 O O . GLU A 1 99 ? -1.399 -2.718 -15.756 1.00 97.44 99 GLU A O 1
ATOM 788 N N . VAL A 1 100 ? -0.266 -1.844 -14.031 1.00 96.75 100 VAL A N 1
ATOM 789 C CA . VAL A 1 100 ? -0.038 -3.121 -13.340 1.00 96.75 100 VAL A CA 1
ATOM 790 C C . VAL A 1 100 ? -1.352 -3.841 -13.027 1.00 96.75 100 VAL A C 1
ATOM 792 O O . VAL A 1 100 ? -1.435 -5.065 -13.155 1.00 96.75 100 VAL A O 1
ATOM 795 N N . GLY A 1 101 ? -2.400 -3.097 -12.679 1.00 95.44 101 GLY A N 1
ATOM 796 C CA . GLY A 1 101 ? -3.732 -3.620 -12.391 1.00 95.44 101 GLY A CA 1
ATOM 797 C C . GLY A 1 101 ? -4.427 -4.300 -13.578 1.00 95.44 101 GLY A C 1
ATOM 798 O O . GLY A 1 101 ? -5.414 -5.003 -13.357 1.00 95.44 101 GLY A O 1
ATOM 799 N N . GLN A 1 102 ? -3.927 -4.139 -14.812 1.00 97.56 102 GLN A N 1
ATOM 800 C CA . GLN A 1 102 ? -4.448 -4.827 -16.006 1.00 97.56 102 GLN A CA 1
ATOM 801 C C . GLN A 1 102 ? -3.825 -6.205 -16.245 1.00 97.56 102 GLN A C 1
ATOM 803 O O . GLN A 1 102 ? -4.266 -6.943 -17.127 1.00 97.56 102 GLN A O 1
ATOM 808 N N . ARG A 1 103 ? -2.791 -6.585 -15.488 1.00 97.69 103 ARG A N 1
ATOM 809 C CA . ARG A 1 103 ? -2.142 -7.889 -15.663 1.00 97.69 103 ARG A CA 1
ATOM 810 C C . ARG A 1 103 ? -3.139 -9.022 -15.388 1.00 97.69 103 ARG A C 1
ATOM 812 O O . ARG A 1 103 ? -3.853 -8.941 -14.388 1.00 97.69 103 ARG A O 1
ATOM 819 N N . PRO A 1 104 ? -3.133 -10.124 -16.166 1.00 97.94 104 PRO A N 1
ATOM 820 C CA . PRO A 1 104 ? -4.064 -11.236 -15.958 1.00 97.94 104 PRO A CA 1
ATOM 821 C C . PRO A 1 104 ? -4.066 -11.775 -14.525 1.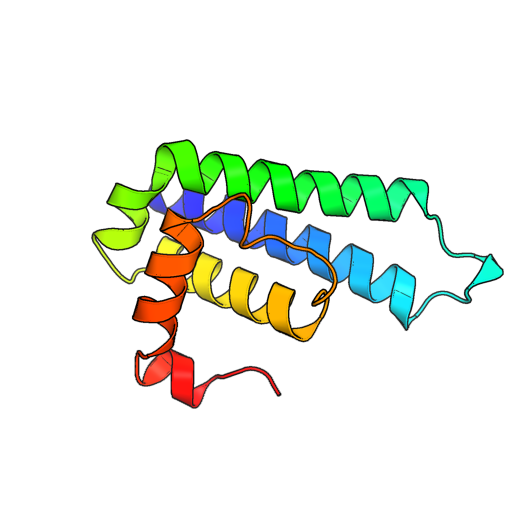00 97.94 104 PRO A C 1
ATOM 823 O O . PRO A 1 104 ? -5.128 -12.057 -13.983 1.00 97.94 104 PRO A O 1
ATOM 826 N N . SER A 1 105 ? -2.893 -11.845 -13.883 1.00 97.44 105 SER A N 1
ATOM 827 C CA . SER A 1 105 ? -2.775 -12.246 -12.479 1.00 97.44 105 SER A CA 1
ATOM 828 C C . SER A 1 105 ? -3.507 -11.286 -11.540 1.00 97.44 105 SER A C 1
ATOM 830 O O . SER A 1 105 ? -4.271 -11.739 -10.701 1.00 97.44 105 SER A O 1
ATOM 832 N N . MET A 1 106 ? -3.327 -9.972 -11.715 1.00 97.69 106 MET A N 1
ATOM 833 C CA . MET A 1 106 ? -3.971 -8.953 -10.880 1.00 97.69 106 MET A CA 1
ATOM 834 C C . MET A 1 106 ? -5.486 -8.937 -11.083 1.00 97.69 106 MET A C 1
ATOM 836 O O . MET A 1 106 ? -6.223 -8.812 -10.112 1.00 97.69 106 MET A O 1
ATOM 840 N N . LEU A 1 107 ? -5.953 -9.099 -12.327 1.00 97.19 107 LEU A N 1
ATOM 841 C CA . LEU A 1 107 ? -7.377 -9.206 -12.654 1.00 97.19 107 LEU A CA 1
ATOM 842 C C . LEU A 1 107 ? -8.016 -10.445 -12.017 1.00 97.19 107 LEU A C 1
ATOM 844 O O . LEU A 1 107 ? -9.088 -10.344 -11.423 1.00 97.19 107 LEU A O 1
ATOM 848 N N . ALA A 1 108 ? -7.349 -11.596 -12.125 1.00 97.44 108 ALA A N 1
ATOM 849 C CA . ALA A 1 108 ? -7.840 -12.874 -11.616 1.00 97.44 108 ALA A CA 1
ATOM 850 C C . ALA A 1 108 ? -7.883 -12.940 -10.082 1.00 97.44 108 ALA A C 1
ATOM 852 O O . ALA A 1 108 ? -8.638 -13.737 -9.531 1.00 97.44 108 ALA A O 1
ATOM 853 N N . THR A 1 109 ? -7.094 -12.112 -9.392 1.00 96.56 109 THR A N 1
ATOM 854 C CA . THR A 1 109 ? -7.013 -12.084 -7.925 1.00 96.56 109 THR A CA 1
ATOM 855 C C . THR A 1 109 ? -7.476 -10.755 -7.333 1.00 96.56 109 THR A C 1
ATOM 857 O O . THR A 1 109 ? -7.026 -10.382 -6.247 1.00 96.56 109 THR A O 1
ATOM 860 N N . ARG A 1 110 ? -8.334 -10.003 -8.037 1.00 92.06 110 ARG A N 1
ATOM 861 C CA . ARG A 1 110 ? -8.896 -8.764 -7.485 1.00 92.06 110 ARG A CA 1
ATOM 862 C C . ARG A 1 110 ? -9.618 -9.067 -6.170 1.00 92.06 110 ARG A C 1
ATOM 864 O O . ARG A 1 110 ? -10.402 -10.017 -6.126 1.00 92.06 110 ARG A O 1
ATOM 871 N N . PRO A 1 111 ? -9.370 -8.283 -5.111 1.00 85.94 111 PRO A N 1
ATOM 872 C CA . PRO A 1 111 ? -10.072 -8.484 -3.860 1.00 85.94 111 PRO A CA 1
ATOM 873 C C . PRO A 1 111 ? -11.561 -8.154 -4.033 1.00 85.94 111 PRO A C 1
ATOM 875 O O . PRO A 1 111 ? -11.908 -7.177 -4.700 1.00 85.94 111 PRO A O 1
ATOM 878 N N . VAL A 1 112 ? -12.414 -8.987 -3.433 1.00 79.12 112 VAL A N 1
ATOM 879 C CA . VAL A 1 112 ? -13.882 -8.861 -3.410 1.00 79.12 112 VAL A CA 1
ATOM 880 C C . VAL A 1 112 ? -14.399 -8.447 -2.038 1.00 79.12 112 VAL A C 1
ATOM 882 O O . VAL A 1 112 ? -13.707 -8.714 -1.022 1.00 79.12 112 VAL A O 1
#

Radius of gyration: 14.24 Å; chains: 1; bounding box: 36×26×38 Å

pLDDT: mean 96.63, std 2.71, range [79.12, 98.62]